Protein AF-V4J4U0-F1 (afdb_monomer)

pLDDT: mean 82.88, std 13.96, range [44.34, 96.12]

Mean predicted aligned error: 7.48 Å

Structure (mmCIF, N/CA/C/O backbone):
data_AF-V4J4U0-F1
#
_entry.id   AF-V4J4U0-F1
#
loop_
_atom_site.group_PDB
_atom_site.id
_atom_site.type_symbol
_atom_site.label_atom_id
_atom_site.label_alt_id
_atom_site.label_comp_id
_atom_site.label_asym_id
_atom_site.label_entity_id
_atom_site.label_seq_id
_atom_site.pdbx_PDB_ins_code
_atom_site.Cartn_x
_atom_site.Cartn_y
_atom_site.Cartn_z
_atom_site.occupancy
_atom_site.B_iso_or_equiv
_atom_site.auth_seq_id
_atom_site.auth_comp_id
_atom_site.auth_asym_id
_atom_site.auth_atom_id
_atom_site.pdbx_PDB_model_num
ATOM 1 N N . MET A 1 1 ? 26.053 -5.019 2.008 1.00 44.34 1 MET A N 1
ATOM 2 C CA . MET A 1 1 ? 25.085 -6.100 1.715 1.00 44.34 1 MET A CA 1
ATOM 3 C C . MET A 1 1 ? 24.302 -5.685 0.478 1.00 44.34 1 MET A C 1
ATOM 5 O O . MET A 1 1 ? 23.973 -4.515 0.426 1.00 44.34 1 MET A O 1
ATOM 9 N N . LYS A 1 2 ? 24.009 -6.503 -0.536 1.00 50.97 2 LYS A N 1
ATOM 10 C CA . LYS A 1 2 ? 24.485 -7.838 -0.948 1.00 50.97 2 LYS A CA 1
ATOM 11 C C . LYS A 1 2 ? 24.116 -7.965 -2.442 1.00 50.97 2 LYS A C 1
ATOM 13 O O . LYS A 1 2 ? 22.938 -8.039 -2.763 1.00 50.97 2 LYS A O 1
ATOM 18 N N . PHE A 1 3 ? 25.101 -8.042 -3.337 1.00 51.81 3 PHE A N 1
ATOM 19 C CA . PHE A 1 3 ? 24.886 -8.441 -4.742 1.00 51.81 3 PHE A CA 1
ATOM 20 C C . PHE A 1 3 ? 24.149 -9.796 -4.837 1.00 51.81 3 PHE A C 1
ATOM 22 O O . PHE A 1 3 ? 23.302 -10.008 -5.692 1.00 51.81 3 PHE A O 1
ATOM 29 N N . GLU A 1 4 ? 24.380 -10.660 -3.848 1.00 51.75 4 GLU A N 1
ATOM 30 C CA . GLU A 1 4 ? 23.666 -11.920 -3.610 1.00 51.75 4 GLU A CA 1
ATOM 31 C C . GLU A 1 4 ? 22.141 -11.757 -3.419 1.00 51.75 4 GLU A C 1
ATOM 33 O O . GLU A 1 4 ? 21.381 -12.605 -3.869 1.00 51.75 4 GLU A O 1
ATOM 38 N N . GLN A 1 5 ? 21.666 -10.672 -2.783 1.00 54.84 5 GLN A N 1
ATOM 39 C CA . GLN A 1 5 ? 20.223 -10.411 -2.623 1.00 54.84 5 GLN A CA 1
ATOM 40 C C . GLN A 1 5 ? 19.586 -9.935 -3.933 1.00 54.84 5 GLN A C 1
ATOM 42 O O . GLN A 1 5 ? 18.460 -10.311 -4.246 1.00 54.84 5 GLN A O 1
ATOM 47 N N . LEU A 1 6 ? 20.326 -9.153 -4.726 1.00 52.69 6 LEU A N 1
ATOM 48 C CA . LEU A 1 6 ? 19.906 -8.780 -6.078 1.00 52.69 6 LEU A CA 1
ATOM 49 C C . LEU A 1 6 ? 19.765 -10.021 -6.965 1.00 52.69 6 LEU A C 1
ATOM 51 O O . LEU A 1 6 ? 18.772 -10.142 -7.673 1.00 52.69 6 LEU A O 1
ATOM 55 N N . LEU A 1 7 ? 20.698 -10.974 -6.870 1.00 50.59 7 LEU A N 1
ATOM 56 C CA . LEU A 1 7 ? 20.605 -12.247 -7.587 1.00 50.59 7 LEU A CA 1
ATOM 57 C C . LEU A 1 7 ? 19.404 -13.087 -7.132 1.00 50.59 7 LEU A C 1
ATOM 59 O O . LEU A 1 7 ? 18.709 -13.616 -7.989 1.00 50.59 7 LEU A O 1
ATOM 63 N N . SER A 1 8 ? 19.088 -13.155 -5.831 1.00 52.19 8 SER A N 1
ATOM 64 C CA . SER A 1 8 ? 17.910 -13.912 -5.366 1.00 52.19 8 SER A CA 1
ATOM 65 C C . SER A 1 8 ? 16.571 -13.316 -5.813 1.00 52.19 8 SER A C 1
ATOM 67 O O . SER A 1 8 ? 15.614 -14.057 -6.013 1.00 52.19 8 SER A O 1
ATOM 69 N N . HIS A 1 9 ? 16.488 -11.990 -5.970 1.00 51.94 9 HIS A N 1
ATOM 70 C CA . HIS A 1 9 ? 15.289 -11.332 -6.504 1.00 51.94 9 HIS A CA 1
ATOM 71 C C . HIS A 1 9 ? 15.195 -11.444 -8.032 1.00 51.94 9 HIS A C 1
ATOM 73 O O . HIS A 1 9 ? 14.101 -11.565 -8.577 1.00 51.94 9 HIS A O 1
ATOM 79 N N . LEU A 1 10 ? 16.339 -11.462 -8.724 1.00 47.31 10 LEU A N 1
ATOM 80 C CA . LEU A 1 10 ? 16.395 -11.713 -10.163 1.00 47.31 10 LEU A CA 1
ATOM 81 C C . LEU A 1 10 ? 15.976 -13.158 -10.498 1.00 47.31 10 LEU A C 1
ATOM 83 O O . LEU A 1 10 ? 15.250 -13.375 -11.464 1.00 47.31 10 LEU A O 1
ATOM 87 N N . ASP A 1 11 ? 16.386 -14.128 -9.673 1.00 46.47 11 ASP A N 1
ATOM 88 C CA . ASP A 1 11 ? 16.105 -15.565 -9.840 1.00 46.47 11 ASP A CA 1
ATOM 89 C C . ASP A 1 11 ? 14.652 -15.946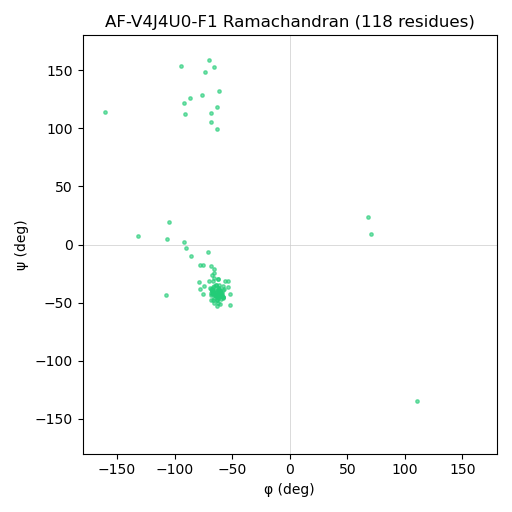 -9.472 1.00 46.47 11 ASP A C 1
ATOM 91 O O . ASP A 1 11 ? 14.141 -16.975 -9.908 1.00 46.47 11 ASP A O 1
ATOM 95 N N . SER A 1 12 ? 13.935 -15.093 -8.726 1.00 53.19 12 SER A N 1
ATOM 96 C CA . SER A 1 12 ? 12.509 -15.281 -8.401 1.00 53.19 12 SER A CA 1
ATOM 97 C C . SER A 1 12 ? 11.543 -14.650 -9.413 1.00 53.19 12 SER A C 1
ATOM 99 O O . SER A 1 12 ? 10.327 -14.786 -9.266 1.00 53.19 12 SER A O 1
ATOM 101 N N . GLY A 1 13 ? 12.057 -13.958 -10.438 1.00 52.03 13 GLY A N 1
ATOM 102 C CA . GLY A 1 13 ? 11.246 -13.258 -11.440 1.00 52.03 13 GLY A CA 1
ATOM 103 C C . GLY A 1 13 ? 10.526 -12.008 -10.917 1.00 52.03 13 GLY A C 1
ATOM 104 O O . GLY A 1 13 ? 9.690 -11.446 -11.624 1.00 52.03 13 GLY A O 1
ATOM 105 N N . VAL A 1 14 ? 10.832 -11.556 -9.695 1.00 56.62 14 VAL A N 1
ATOM 106 C CA . VAL A 1 14 ? 10.214 -10.373 -9.086 1.00 56.62 14 VAL A CA 1
ATOM 107 C C . VAL A 1 14 ? 11.045 -9.137 -9.420 1.00 56.62 14 VAL A C 1
ATOM 109 O O . VAL A 1 14 ? 12.169 -8.965 -8.950 1.00 56.62 14 VAL A O 1
ATOM 112 N N . CYS A 1 15 ? 10.480 -8.236 -10.223 1.00 71.69 15 CYS A N 1
ATOM 113 C CA . CYS A 1 15 ? 11.094 -6.940 -10.490 1.00 71.69 15 CYS A CA 1
ATOM 114 C C . CYS A 1 15 ? 11.053 -6.084 -9.212 1.00 71.69 15 CYS A C 1
ATOM 116 O O . CYS A 1 15 ? 9.998 -5.573 -8.832 1.00 71.69 15 CYS A O 1
ATOM 118 N N . VAL A 1 16 ? 12.204 -5.923 -8.549 1.00 75.94 16 VAL A N 1
ATOM 119 C CA . VAL A 1 16 ? 12.354 -5.152 -7.298 1.00 75.94 16 VAL A CA 1
ATOM 120 C C . VAL A 1 16 ? 11.812 -3.727 -7.450 1.00 75.94 16 VAL A C 1
ATOM 122 O O . VAL A 1 16 ? 11.192 -3.194 -6.537 1.00 75.94 16 VAL A O 1
ATOM 125 N N . GLU A 1 17 ? 11.975 -3.100 -8.615 1.00 81.88 17 GLU A N 1
ATOM 126 C CA . GLU A 1 17 ? 11.410 -1.771 -8.877 1.00 81.88 17 GLU A CA 1
ATOM 127 C C . GLU A 1 17 ? 9.878 -1.769 -8.930 1.00 81.88 17 GLU A C 1
ATOM 129 O O . GLU A 1 17 ? 9.243 -0.842 -8.431 1.00 81.88 17 GLU A O 1
ATOM 134 N N . GLN A 1 18 ? 9.269 -2.793 -9.532 1.00 85.38 18 GLN A N 1
ATOM 135 C CA . GLN A 1 18 ? 7.815 -2.920 -9.610 1.00 85.38 18 GLN A CA 1
ATOM 136 C C . GLN A 1 18 ? 7.221 -3.182 -8.221 1.00 85.38 18 GLN A C 1
ATOM 138 O O . GLN A 1 18 ? 6.258 -2.521 -7.841 1.00 85.38 18 GLN A O 1
ATOM 143 N N . LEU A 1 19 ? 7.843 -4.059 -7.427 1.00 89.69 19 LEU A N 1
ATOM 144 C CA . LEU A 1 19 ? 7.385 -4.390 -6.076 1.00 89.69 19 LEU A CA 1
ATOM 145 C C . LEU A 1 19 ? 7.388 -3.174 -5.132 1.00 89.69 19 LEU A C 1
ATOM 147 O O . LEU A 1 19 ? 6.473 -2.999 -4.322 1.00 89.69 19 LEU A O 1
ATOM 151 N N . GLN A 1 20 ? 8.391 -2.303 -5.254 1.00 91.44 20 GLN A N 1
ATOM 152 C CA . GLN A 1 20 ? 8.449 -1.046 -4.506 1.00 91.44 20 GLN A CA 1
ATOM 153 C C . GLN A 1 20 ? 7.304 -0.099 -4.891 1.00 91.44 20 GLN A C 1
ATOM 155 O O . GLN A 1 20 ? 6.665 0.482 -4.014 1.00 91.44 20 GLN A O 1
ATOM 160 N N . LYS A 1 21 ? 7.016 0.033 -6.196 1.00 90.12 21 LYS A N 1
ATOM 161 C CA . LYS A 1 21 ? 5.915 0.868 -6.712 1.00 90.12 21 LYS A CA 1
ATOM 162 C C . LYS A 1 21 ? 4.554 0.346 -6.258 1.00 90.12 21 LYS A C 1
ATOM 164 O O . LYS A 1 21 ? 3.730 1.126 -5.795 1.00 90.12 21 LYS A O 1
ATOM 169 N N . GLU A 1 22 ? 4.348 -0.964 -6.342 1.00 92.81 22 GLU A N 1
ATOM 170 C CA . GLU A 1 22 ? 3.160 -1.663 -5.841 1.00 92.81 22 GLU A CA 1
ATOM 171 C C . GLU A 1 22 ? 2.960 -1.431 -4.345 1.00 92.81 22 GLU A C 1
ATOM 173 O O . GLU A 1 22 ? 1.866 -1.095 -3.897 1.00 92.81 22 GLU A O 1
ATOM 178 N N . SER A 1 23 ? 4.038 -1.529 -3.567 1.00 94.44 23 SER A N 1
ATOM 179 C CA . SER A 1 23 ? 3.972 -1.338 -2.119 1.00 94.44 23 SER A CA 1
ATOM 180 C C . SER A 1 23 ? 3.686 0.112 -1.735 1.00 94.44 23 SER A C 1
ATOM 182 O O . SER A 1 23 ? 2.913 0.357 -0.810 1.00 94.44 23 SER A O 1
ATOM 184 N N . LEU A 1 24 ? 4.244 1.080 -2.467 1.00 93.75 24 LEU A N 1
ATOM 185 C CA . LEU A 1 24 ? 3.921 2.494 -2.283 1.00 93.75 24 LEU A CA 1
ATOM 186 C C . LEU A 1 24 ? 2.465 2.799 -2.670 1.00 93.75 24 LEU A C 1
ATOM 188 O O . LEU A 1 24 ? 1.782 3.527 -1.950 1.00 93.75 24 LEU A O 1
ATOM 192 N N . LEU A 1 25 ? 1.980 2.226 -3.776 1.00 94.31 25 LEU A N 1
ATOM 193 C CA . LEU A 1 25 ? 0.594 2.370 -4.220 1.00 94.31 25 LEU A CA 1
ATOM 194 C C . LEU A 1 25 ? -0.388 1.801 -3.191 1.00 94.31 25 LEU A C 1
ATOM 196 O O . LEU A 1 25 ? -1.372 2.455 -2.860 1.00 94.31 25 LEU A O 1
ATOM 200 N N . ASP A 1 26 ? -0.090 0.639 -2.618 1.00 95.38 26 ASP A N 1
ATOM 201 C CA . ASP A 1 26 ? -0.894 0.040 -1.551 1.00 95.38 26 ASP A CA 1
ATOM 202 C C . ASP A 1 26 ? -0.977 0.929 -0.303 1.00 95.38 26 ASP A C 1
ATOM 204 O O . ASP A 1 26 ? -2.045 1.053 0.298 1.00 95.38 26 ASP A O 1
ATOM 208 N N . ILE A 1 27 ? 0.124 1.581 0.086 1.00 95.19 27 ILE A N 1
ATOM 209 C CA . ILE A 1 27 ? 0.130 2.539 1.203 1.00 95.19 27 ILE A CA 1
ATOM 210 C C . ILE A 1 27 ? -0.712 3.778 0.852 1.00 95.19 27 ILE A C 1
ATOM 212 O O . ILE A 1 27 ? -1.474 4.258 1.692 1.00 95.19 27 ILE A O 1
ATOM 216 N N . ALA A 1 28 ? -0.631 4.274 -0.386 1.00 93.06 28 ALA A N 1
ATOM 217 C CA . ALA A 1 28 ? -1.442 5.401 -0.851 1.00 93.06 28 ALA A CA 1
ATOM 218 C C . ALA A 1 28 ? -2.945 5.069 -0.894 1.00 93.06 28 ALA A C 1
ATOM 220 O O . ALA A 1 28 ? -3.775 5.899 -0.527 1.00 93.06 28 ALA A O 1
ATOM 221 N N . LEU A 1 29 ? -3.310 3.851 -1.301 1.00 93.31 29 LEU A N 1
ATOM 222 C CA . LEU A 1 29 ? -4.695 3.375 -1.274 1.00 93.31 29 LEU A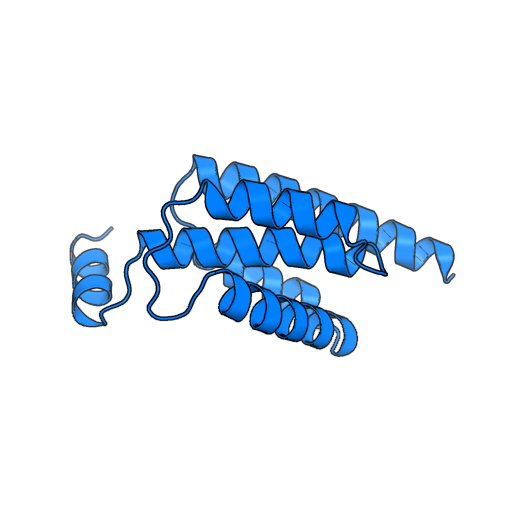 CA 1
ATOM 223 C C . LEU A 1 29 ? -5.186 3.185 0.163 1.00 93.31 29 LEU A C 1
ATOM 225 O O . LEU A 1 29 ? -6.294 3.609 0.495 1.00 93.31 29 LEU A O 1
ATOM 229 N N . MET A 1 30 ? -4.348 2.629 1.042 1.00 94.12 30 MET A N 1
ATOM 230 C CA . MET A 1 30 ? -4.663 2.503 2.464 1.00 94.12 30 MET A CA 1
ATOM 231 C C . MET A 1 30 ? -4.944 3.867 3.102 1.00 94.12 30 MET A C 1
ATOM 233 O O . MET A 1 30 ? -5.886 3.981 3.884 1.00 94.12 30 MET A O 1
AT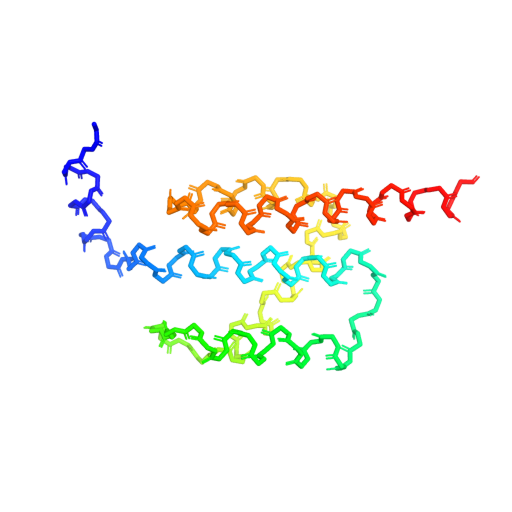OM 237 N N . SER A 1 31 ? -4.193 4.916 2.740 1.00 90.75 31 SER A N 1
ATOM 238 C CA . SER A 1 31 ? -4.457 6.262 3.260 1.00 90.75 31 SER A CA 1
ATOM 239 C C . SER A 1 31 ? -5.822 6.805 2.862 1.00 90.75 31 SER A C 1
ATOM 241 O O . SER A 1 31 ? -6.397 7.555 3.636 1.00 90.75 31 SER A O 1
ATOM 243 N N . GLN A 1 32 ? -6.360 6.412 1.703 1.00 89.38 32 GLN A N 1
ATOM 244 C CA . GLN A 1 32 ? -7.736 6.764 1.339 1.00 89.38 32 GLN A CA 1
ATOM 245 C C . GLN A 1 32 ? -8.750 5.925 2.124 1.00 89.38 32 GLN A C 1
ATOM 247 O O . GLN A 1 32 ? -9.726 6.455 2.638 1.00 89.38 32 GLN A O 1
ATOM 252 N N . CYS A 1 33 ? -8.495 4.620 2.273 1.00 89.38 33 CYS A N 1
ATOM 253 C CA . CYS A 1 33 ? -9.409 3.705 2.961 1.00 89.38 33 CYS A CA 1
ATOM 254 C C . CYS A 1 33 ? -9.593 4.044 4.451 1.00 89.38 33 CYS A C 1
ATOM 256 O O . CYS A 1 33 ? -10.668 3.830 5.005 1.00 89.38 33 CYS A O 1
ATOM 258 N N . VAL A 1 34 ? -8.540 4.529 5.118 1.00 86.94 34 VAL A N 1
ATOM 259 C CA . VAL A 1 34 ? -8.582 4.891 6.548 1.00 86.94 34 VAL A CA 1
ATOM 260 C C . VAL A 1 34 ? -9.437 6.138 6.784 1.00 86.94 34 VAL A C 1
ATOM 262 O O . VAL A 1 34 ? -10.081 6.233 7.824 1.00 86.94 34 VAL A O 1
ATOM 265 N N . CYS A 1 35 ? -9.491 7.058 5.818 1.00 75.56 35 CYS A N 1
ATOM 266 C CA . CYS A 1 35 ? -10.329 8.257 5.888 1.00 75.56 35 CYS A CA 1
ATOM 267 C C . CYS A 1 35 ? -11.836 7.963 5.742 1.00 75.56 35 CYS A C 1
ATOM 269 O O . CYS A 1 35 ? -12.646 8.870 5.917 1.00 75.56 35 CYS A O 1
ATOM 271 N N . GLY A 1 36 ? -12.225 6.717 5.447 1.00 73.50 36 GLY A N 1
ATOM 272 C CA . GLY A 1 36 ? -13.618 6.300 5.299 1.00 73.50 36 GLY A CA 1
ATOM 273 C C . GLY A 1 36 ? -13.980 5.965 3.854 1.00 73.50 36 GLY A C 1
ATOM 274 O O . GLY A 1 36 ? -13.272 5.211 3.185 1.00 73.50 36 GLY A O 1
ATOM 275 N N . GLU A 1 37 ? -15.128 6.457 3.385 1.00 74.06 37 GLU A N 1
ATOM 276 C CA . GLU A 1 37 ? -15.566 6.227 2.006 1.00 74.06 37 GLU A CA 1
ATOM 277 C C . GLU A 1 37 ? -14.583 6.864 1.020 1.00 74.06 37 GLU A C 1
ATOM 279 O O . GLU A 1 37 ? -14.413 8.079 0.994 1.00 74.06 37 G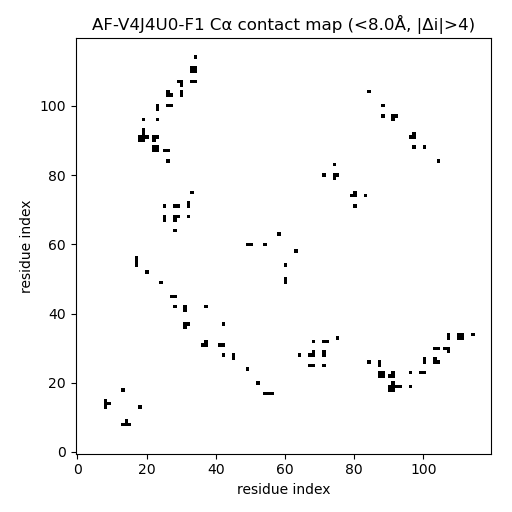LU A O 1
ATOM 284 N N . ILE A 1 38 ? -13.959 6.034 0.180 1.00 76.38 38 ILE A N 1
ATOM 285 C CA . ILE A 1 38 ? -13.082 6.511 -0.890 1.00 76.38 38 ILE A CA 1
ATOM 286 C C . ILE A 1 38 ? -13.950 7.233 -1.916 1.00 76.38 38 ILE A C 1
ATOM 288 O O . ILE A 1 38 ? -14.751 6.602 -2.615 1.00 76.38 38 ILE A O 1
ATOM 292 N N . THR A 1 39 ? -13.782 8.546 -2.047 1.00 77.88 39 THR A N 1
ATOM 293 C CA . THR A 1 39 ? -14.515 9.274 -3.078 1.00 77.88 39 THR A CA 1
ATOM 294 C C . THR A 1 39 ? -13.927 8.978 -4.464 1.00 77.88 39 THR A C 1
ATOM 296 O O . THR A 1 39 ? -12.711 8.800 -4.610 1.00 77.88 39 THR A O 1
ATOM 299 N N . PRO A 1 40 ? -14.744 8.983 -5.536 1.00 78.44 40 PRO A N 1
ATOM 300 C CA . PRO A 1 40 ? -14.236 8.814 -6.899 1.00 78.44 40 PRO A CA 1
ATOM 301 C C . PRO A 1 40 ? -13.162 9.844 -7.275 1.00 78.44 40 PRO A C 1
ATOM 303 O O . PRO A 1 40 ? -12.250 9.539 -8.040 1.00 78.44 40 PRO A O 1
ATOM 306 N N . SER A 1 41 ? -13.247 11.056 -6.715 1.00 78.50 41 SER A N 1
ATOM 307 C CA . SER A 1 41 ? -12.265 12.121 -6.926 1.00 78.50 41 SER A CA 1
ATOM 308 C C . SER A 1 41 ? -10.904 11.768 -6.322 1.00 78.50 41 SER A C 1
ATOM 310 O O . SER A 1 41 ? -9.885 11.897 -6.995 1.00 78.50 41 SER A O 1
ATOM 312 N N . GLU A 1 42 ? -10.863 11.296 -5.077 1.00 78.94 42 GLU A N 1
ATOM 313 C CA . GLU A 1 42 ? -9.611 10.899 -4.419 1.00 78.94 42 GLU A CA 1
ATOM 314 C C . GLU A 1 42 ? -8.973 9.699 -5.110 1.00 78.94 42 GLU A C 1
ATOM 316 O O . GLU A 1 42 ? -7.772 9.708 -5.394 1.00 78.94 42 GLU A O 1
ATOM 321 N N . LEU A 1 43 ? -9.790 8.704 -5.469 1.00 82.94 43 LEU A N 1
ATOM 322 C CA . LEU A 1 43 ? -9.316 7.558 -6.233 1.00 82.94 43 LEU A CA 1
ATOM 323 C C . LEU A 1 43 ? -8.758 7.993 -7.592 1.00 82.94 43 LEU A C 1
ATOM 325 O O . LEU A 1 43 ? -7.710 7.502 -8.002 1.00 82.94 43 LEU A O 1
ATOM 329 N N . SER A 1 44 ? -9.394 8.958 -8.265 1.00 83.94 44 SER A N 1
ATOM 330 C CA . SER A 1 44 ? -8.900 9.476 -9.545 1.00 83.94 44 SER A CA 1
ATOM 331 C C . SER A 1 44 ? -7.522 10.134 -9.429 1.00 83.94 44 SER A C 1
ATOM 333 O O . SER A 1 44 ? -6.686 9.931 -10.306 1.00 83.94 44 SER A O 1
ATOM 335 N N . HIS A 1 45 ? -7.236 10.847 -8.334 1.00 84.19 45 HIS A N 1
ATOM 336 C CA . HIS A 1 45 ? -5.913 11.430 -8.092 1.00 84.19 45 HIS A CA 1
ATOM 337 C C . HIS A 1 45 ? -4.851 10.351 -7.858 1.00 84.19 45 HIS A C 1
ATOM 339 O O . HIS A 1 45 ? -3.753 10.442 -8.410 1.00 84.19 45 HIS A O 1
ATOM 345 N N . VAL A 1 46 ? -5.180 9.309 -7.085 1.00 85.38 46 VAL A N 1
ATOM 346 C CA . VAL A 1 46 ? -4.278 8.167 -6.868 1.00 85.38 46 VAL A CA 1
ATOM 347 C C . VAL A 1 46 ? -4.027 7.428 -8.179 1.00 85.38 46 VAL A C 1
ATOM 349 O O . VAL A 1 46 ? -2.879 7.128 -8.488 1.00 85.38 46 VAL A O 1
ATOM 352 N N . LEU A 1 47 ? -5.062 7.199 -8.989 1.00 84.19 47 LEU A N 1
ATOM 353 C CA . LEU A 1 47 ? -4.942 6.569 -10.303 1.00 84.19 47 LEU A CA 1
ATOM 354 C C . LEU A 1 47 ? -4.127 7.420 -11.279 1.00 84.19 47 LEU A C 1
ATOM 356 O O . LEU A 1 47 ? -3.293 6.884 -12.003 1.00 84.19 47 LEU A O 1
ATOM 360 N N . GLN A 1 48 ? -4.327 8.738 -11.310 1.00 85.81 48 GLN A N 1
ATOM 361 C CA . GLN A 1 48 ? -3.550 9.639 -12.162 1.00 85.81 48 GLN A CA 1
ATOM 362 C C . GLN A 1 48 ? -2.066 9.611 -11.781 1.00 85.81 48 GLN A C 1
ATOM 364 O O . GLN A 1 48 ? -1.202 9.522 -12.653 1.00 85.81 48 GLN A O 1
ATOM 369 N N . TRP A 1 49 ? -1.769 9.636 -10.482 1.00 86.75 49 TRP A N 1
ATOM 370 C CA . TRP A 1 49 ? -0.409 9.476 -9.985 1.00 86.75 49 TRP A CA 1
ATOM 371 C C . TRP A 1 49 ? 0.152 8.082 -10.299 1.00 86.75 49 TRP A C 1
ATOM 373 O O . TRP A 1 49 ? 1.267 7.977 -10.802 1.00 86.75 49 TRP A O 1
ATOM 383 N N . ALA A 1 50 ? -0.621 7.015 -10.108 1.00 84.00 50 ALA A N 1
ATOM 384 C CA . ALA A 1 50 ? -0.191 5.652 -10.399 1.00 84.00 50 ALA A CA 1
ATOM 385 C C . ALA A 1 50 ? 0.087 5.428 -11.896 1.00 84.00 50 ALA A C 1
ATOM 387 O O . ALA A 1 50 ? 1.046 4.749 -12.239 1.00 84.00 50 ALA A O 1
ATOM 388 N N . ASN A 1 51 ? -0.668 6.074 -12.791 1.00 81.75 51 ASN A N 1
ATOM 389 C CA . ASN A 1 51 ? -0.395 6.073 -14.233 1.00 81.75 51 ASN A CA 1
ATOM 390 C C . ASN A 1 51 ? 0.917 6.792 -14.600 1.00 81.75 51 ASN A C 1
ATOM 392 O O . ASN A 1 51 ? 1.465 6.549 -15.673 1.00 81.75 51 ASN A O 1
ATOM 396 N N . SER A 1 52 ? 1.431 7.674 -13.733 1.00 81.88 52 SER A N 1
ATOM 397 C CA . SER A 1 52 ? 2.764 8.268 -13.909 1.00 81.88 52 SER A CA 1
ATOM 398 C C . SER A 1 52 ? 3.897 7.319 -13.503 1.00 81.88 52 SER A C 1
ATOM 400 O O . SER A 1 52 ? 5.042 7.509 -13.919 1.00 81.88 52 SER A O 1
ATOM 402 N N . LEU A 1 53 ? 3.594 6.273 -12.725 1.00 75.62 53 LEU A N 1
ATOM 403 C CA . LEU A 1 53 ? 4.543 5.212 -12.415 1.00 75.62 53 LEU A CA 1
ATOM 404 C C . LEU A 1 53 ? 4.653 4.309 -13.647 1.00 75.62 53 LEU A C 1
ATOM 406 O O . LEU A 1 53 ? 3.653 3.831 -14.172 1.00 75.62 53 LEU A O 1
ATOM 410 N N . HIS A 1 54 ? 5.872 4.046 -14.117 1.00 76.12 54 HIS A N 1
ATOM 411 C CA . HIS A 1 54 ? 6.080 3.057 -15.173 1.00 76.12 54 HIS A CA 1
ATOM 412 C C . HIS A 1 54 ? 5.662 1.669 -14.658 1.00 76.12 54 HIS A C 1
ATOM 414 O O . HIS A 1 54 ? 6.417 1.048 -13.900 1.00 76.12 54 HIS A O 1
ATOM 420 N N . TRP A 1 55 ? 4.446 1.247 -15.023 1.00 81.81 55 TRP A N 1
ATOM 421 C CA . TRP A 1 55 ? 3.804 0.001 -14.612 1.00 81.81 55 TRP A CA 1
ATOM 422 C C . TRP A 1 55 ? 4.212 -1.142 -15.536 1.00 81.81 55 TRP A C 1
ATOM 424 O O . TRP A 1 55 ? 4.068 -1.044 -16.754 1.00 81.81 55 TRP A O 1
ATOM 434 N N . SER A 1 56 ? 4.722 -2.221 -14.952 1.00 79.81 56 SER A N 1
ATOM 435 C CA . SER A 1 56 ? 5.293 -3.352 -15.695 1.00 79.81 56 SER A CA 1
ATOM 436 C C . SER A 1 56 ? 4.778 -4.719 -15.234 1.00 79.81 56 SER A C 1
ATOM 438 O O . SER A 1 56 ? 5.279 -5.746 -15.687 1.00 79.81 56 SER A O 1
ATOM 440 N N . ALA A 1 57 ? 3.786 -4.748 -14.337 1.00 80.25 57 ALA A N 1
ATOM 441 C CA . ALA A 1 57 ? 3.183 -5.994 -13.880 1.00 80.25 57 ALA A CA 1
ATOM 442 C C . ALA A 1 57 ? 2.341 -6.664 -14.978 1.00 80.25 57 ALA A C 1
ATOM 444 O O . ALA A 1 57 ? 1.879 -6.025 -15.923 1.00 80.25 57 ALA A O 1
ATOM 445 N N . ALA A 1 58 ? 2.129 -7.973 -14.825 1.00 83.12 58 ALA A N 1
ATOM 446 C CA . ALA A 1 58 ? 1.353 -8.779 -15.768 1.00 83.12 58 ALA A CA 1
ATOM 447 C C . ALA A 1 58 ? -0.145 -8.426 -15.784 1.00 83.12 58 ALA A C 1
ATOM 449 O O . ALA A 1 58 ? -0.810 -8.651 -16.793 1.00 83.12 58 ALA A O 1
ATOM 450 N N . ILE A 1 59 ? -0.664 -7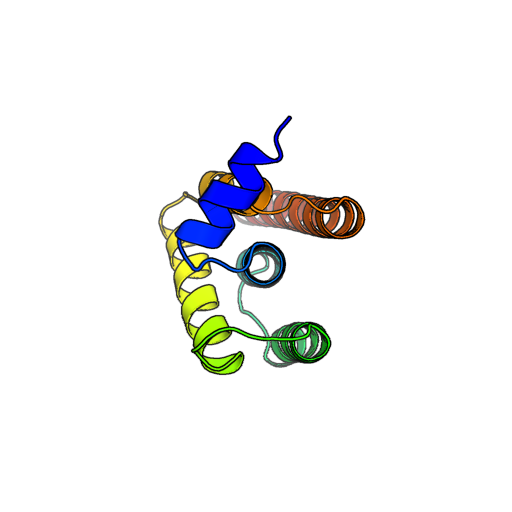.889 -14.677 1.00 87.06 59 ILE A N 1
ATOM 451 C CA . ILE A 1 59 ? -2.042 -7.402 -14.573 1.00 87.06 59 ILE A CA 1
ATOM 452 C C . ILE A 1 59 ? -2.105 -5.903 -14.847 1.00 87.06 59 ILE A C 1
ATOM 454 O O . ILE A 1 59 ? -1.134 -5.168 -14.621 1.00 87.06 59 ILE A O 1
ATOM 458 N N . SER A 1 60 ? -3.259 -5.435 -15.318 1.00 89.94 60 SER A N 1
ATOM 459 C CA . SER A 1 60 ? -3.456 -4.007 -15.540 1.00 89.94 60 SER A CA 1
ATOM 460 C C . SER A 1 60 ? -3.433 -3.238 -14.216 1.00 89.94 60 SER A C 1
ATOM 462 O O . SER A 1 60 ? -3.777 -3.762 -13.156 1.00 89.94 60 SER A O 1
ATOM 464 N N . LEU A 1 61 ? -3.046 -1.963 -14.278 1.00 88.81 61 LEU A N 1
ATOM 465 C CA . LEU A 1 61 ? -3.030 -1.094 -13.102 1.00 88.81 61 LEU A CA 1
ATOM 466 C C . LEU A 1 61 ? -4.414 -0.998 -12.439 1.00 88.81 61 LEU A C 1
ATOM 468 O O . LEU A 1 61 ? -4.505 -1.000 -11.217 1.00 88.81 61 LEU A O 1
ATOM 472 N N . ASN A 1 62 ? -5.486 -0.951 -13.233 1.00 89.38 62 ASN A N 1
ATOM 473 C CA . ASN A 1 62 ? -6.851 -0.895 -12.706 1.00 89.38 62 ASN A CA 1
ATOM 474 C C . ASN A 1 62 ? -7.218 -2.181 -11.956 1.00 89.38 62 ASN A C 1
ATOM 476 O O . ASN A 1 62 ? -7.699 -2.101 -10.831 1.00 89.38 62 ASN A O 1
ATOM 480 N N . GLU A 1 63 ? -6.926 -3.354 -12.531 1.00 90.94 63 GLU A N 1
ATOM 481 C CA . GLU A 1 63 ? -7.151 -4.641 -11.856 1.00 90.94 63 GLU A CA 1
ATOM 482 C C . GLU A 1 63 ? -6.353 -4.731 -10.549 1.00 90.94 63 GLU A C 1
ATOM 484 O O . GLU A 1 63 ? -6.892 -5.140 -9.522 1.00 90.94 63 GLU A O 1
ATOM 489 N N . TYR A 1 64 ? -5.091 -4.284 -10.557 1.00 92.69 64 TYR A N 1
ATOM 490 C CA . TYR A 1 64 ? -4.275 -4.229 -9.346 1.00 92.69 64 TYR A CA 1
ATOM 491 C C . TYR A 1 64 ? -4.904 -3.326 -8.279 1.00 92.69 64 TYR A C 1
ATOM 493 O O . TYR A 1 64 ? -4.992 -3.713 -7.116 1.00 92.69 64 TYR A O 1
ATOM 501 N N . VAL A 1 65 ? -5.354 -2.127 -8.659 1.00 91.56 65 VAL A N 1
ATOM 502 C CA . VAL A 1 65 ? -5.961 -1.164 -7.730 1.00 91.56 65 VAL A CA 1
ATOM 503 C C . VAL A 1 65 ? -7.242 -1.721 -7.115 1.00 91.56 65 VAL A C 1
ATOM 505 O O . VAL A 1 65 ? -7.400 -1.636 -5.896 1.00 91.56 65 VAL A O 1
ATOM 508 N N . ASP A 1 66 ? -8.115 -2.340 -7.908 1.00 91.06 66 ASP A N 1
ATOM 509 C CA . ASP A 1 66 ? -9.358 -2.946 -7.417 1.00 91.06 66 ASP A CA 1
ATOM 510 C C . ASP A 1 66 ? -9.081 -4.071 -6.401 1.00 91.06 66 ASP A C 1
ATOM 512 O O . ASP A 1 66 ? -9.702 -4.149 -5.328 1.00 91.06 66 ASP A O 1
ATOM 516 N N . GLU A 1 67 ? -8.090 -4.919 -6.685 1.00 93.62 67 GLU A N 1
ATOM 517 C CA . GLU A 1 67 ? -7.632 -5.933 -5.738 1.00 93.62 67 GLU A CA 1
ATOM 518 C C . GLU A 1 67 ? -7.024 -5.320 -4.471 1.00 93.62 67 GLU A C 1
ATOM 520 O O . GLU A 1 67 ? -7.285 -5.792 -3.359 1.00 93.62 67 GLU A O 1
ATOM 525 N N . SER A 1 68 ? -6.196 -4.287 -4.617 1.00 93.50 68 SER A N 1
ATOM 526 C CA . SER A 1 68 ? -5.509 -3.644 -3.499 1.00 93.50 68 SER A CA 1
ATOM 527 C C . SER A 1 68 ? -6.473 -2.912 -2.579 1.00 93.50 68 SER A C 1
ATOM 529 O O . SER A 1 68 ? -6.356 -3.057 -1.365 1.00 93.50 68 SER A O 1
ATOM 531 N N . ILE A 1 69 ? -7.496 -2.237 -3.109 1.00 92.69 69 ILE A N 1
ATOM 532 C CA . ILE A 1 69 ? -8.574 -1.654 -2.296 1.00 92.69 69 ILE A CA 1
ATOM 533 C C . ILE A 1 69 ? -9.252 -2.745 -1.463 1.00 92.69 69 ILE A C 1
ATOM 535 O O . ILE A 1 69 ? -9.438 -2.587 -0.255 1.00 92.69 69 ILE A O 1
ATOM 539 N N . SER A 1 70 ? -9.560 -3.893 -2.073 1.00 92.88 70 SER A N 1
ATOM 540 C CA . SER A 1 70 ? -10.165 -5.025 -1.362 1.00 92.88 70 SER A CA 1
ATOM 541 C C . SER A 1 70 ? -9.270 -5.534 -0.222 1.00 92.88 70 SER A C 1
ATOM 543 O O . SER A 1 70 ? -9.755 -5.787 0.886 1.00 92.88 70 SER A O 1
ATOM 545 N N . LYS A 1 71 ? -7.953 -5.626 -0.456 1.00 93.94 71 LYS A N 1
ATOM 546 C CA . LYS A 1 71 ? -6.950 -6.002 0.559 1.00 93.94 71 LYS A CA 1
ATOM 547 C C . LYS A 1 71 ? -6.865 -4.959 1.681 1.00 93.94 71 LYS A C 1
ATOM 549 O O . LYS A 1 71 ? -6.839 -5.341 2.853 1.00 93.94 71 LYS A O 1
ATOM 554 N N . CYS A 1 72 ? -6.887 -3.665 1.354 1.00 93.69 72 CYS A N 1
ATOM 555 C CA . CYS A 1 72 ? -6.878 -2.576 2.332 1.00 93.69 72 CYS A CA 1
ATOM 556 C C . CYS A 1 72 ? -8.117 -2.618 3.236 1.00 93.69 72 CYS A C 1
ATOM 558 O O . CYS A 1 72 ? -7.991 -2.632 4.462 1.00 93.69 72 CYS A O 1
ATOM 560 N N . LEU A 1 73 ? -9.313 -2.723 2.650 1.00 91.75 73 LEU A N 1
ATOM 561 C CA . LEU A 1 73 ? -10.569 -2.814 3.398 1.00 91.75 73 LEU A CA 1
ATOM 562 C C . LEU A 1 73 ? -10.607 -4.048 4.309 1.00 91.75 73 LEU A C 1
ATOM 564 O O . LEU A 1 73 ? -11.071 -3.966 5.448 1.00 91.75 73 LEU A O 1
ATOM 568 N N . LEU A 1 74 ? -10.094 -5.190 3.842 1.00 93.88 74 LEU A N 1
ATOM 569 C CA . LEU A 1 74 ? -9.981 -6.396 4.662 1.00 93.88 74 LEU A CA 1
ATOM 570 C C . LEU A 1 74 ? -9.018 -6.198 5.842 1.00 93.88 74 LEU A C 1
ATOM 572 O O . LEU A 1 74 ? -9.336 -6.595 6.966 1.00 93.88 74 LEU A O 1
ATOM 576 N N . ALA A 1 75 ? -7.858 -5.581 5.612 1.00 93.88 75 ALA A N 1
ATOM 577 C CA . ALA A 1 75 ? -6.885 -5.296 6.664 1.00 93.88 75 ALA A CA 1
ATOM 578 C C . ALA A 1 75 ? -7.461 -4.352 7.732 1.00 93.88 75 ALA A C 1
ATOM 580 O O . ALA A 1 75 ? -7.268 -4.598 8.923 1.00 93.88 75 ALA A O 1
ATOM 581 N N . LEU A 1 76 ? -8.239 -3.341 7.331 1.00 91.25 76 LEU A N 1
ATOM 582 C CA . LEU A 1 76 ? -8.948 -2.455 8.258 1.00 91.25 76 LEU A CA 1
ATOM 583 C C . LEU A 1 76 ? -9.981 -3.213 9.097 1.00 91.25 76 LEU A C 1
ATOM 585 O O . LEU A 1 76 ? -9.920 -3.180 10.324 1.00 91.25 76 LEU A O 1
ATOM 589 N N . ARG A 1 77 ? -10.881 -3.968 8.453 1.00 90.75 77 ARG A N 1
ATOM 590 C CA . ARG A 1 77 ? -11.946 -4.723 9.144 1.00 90.75 77 ARG A CA 1
ATOM 591 C C . ARG A 1 77 ? -11.409 -5.793 10.094 1.00 90.75 77 ARG A C 1
ATOM 593 O O . ARG A 1 77 ? -12.066 -6.127 11.072 1.00 90.75 77 ARG A O 1
ATOM 600 N N . SER A 1 78 ? -10.236 -6.348 9.796 1.00 93.12 78 SER A N 1
ATOM 601 C CA . SER A 1 78 ? -9.587 -7.381 10.614 1.00 93.12 78 SER A CA 1
ATOM 602 C C . SER A 1 78 ? -8.622 -6.832 11.671 1.00 93.12 78 SER A C 1
ATOM 604 O O . SER A 1 78 ? -7.989 -7.625 12.366 1.00 93.12 78 SER A O 1
ATOM 606 N N . GLY A 1 79 ? -8.486 -5.505 11.800 1.00 91.50 79 GLY A N 1
ATOM 607 C CA . GLY A 1 79 ? -7.572 -4.880 12.761 1.00 91.50 79 GLY A CA 1
ATOM 608 C C . GLY A 1 79 ? -6.087 -5.108 12.449 1.00 91.50 79 GLY A C 1
ATOM 609 O O . GLY A 1 79 ? -5.255 -5.055 13.347 1.00 91.50 79 GLY A O 1
ATOM 610 N N . ARG A 1 80 ? -5.741 -5.381 11.184 1.00 93.69 80 ARG A N 1
ATOM 611 C CA . ARG A 1 80 ? -4.375 -5.687 10.713 1.00 93.69 80 ARG A CA 1
ATOM 612 C C . ARG A 1 80 ? -3.716 -4.530 9.960 1.00 93.69 80 ARG A C 1
ATOM 614 O O . ARG A 1 80 ? -2.765 -4.750 9.215 1.00 93.69 80 ARG A O 1
ATOM 621 N N . LEU A 1 81 ? -4.218 -3.309 10.144 1.00 93.44 81 LEU A N 1
ATOM 622 C CA . LEU A 1 81 ? -3.701 -2.098 9.501 1.00 93.44 81 LEU A CA 1
ATOM 623 C C . LEU A 1 81 ? -2.187 -1.943 9.690 1.00 93.44 81 LEU A C 1
ATOM 625 O O . LEU A 1 81 ? -1.457 -1.795 8.715 1.00 93.44 81 LEU A O 1
ATOM 629 N N . ASP A 1 82 ? -1.720 -2.014 10.936 1.00 94.50 82 ASP A N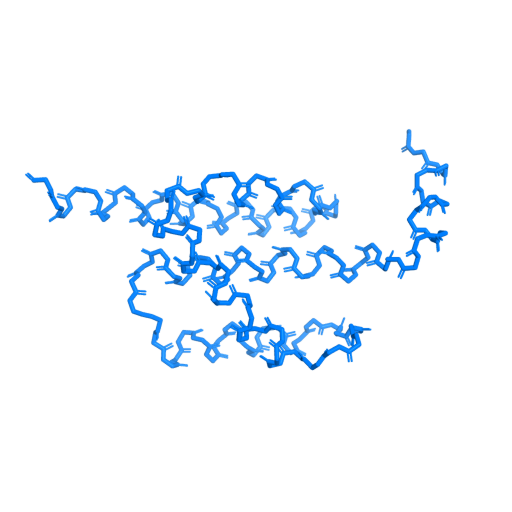 1
ATOM 630 C CA . ASP A 1 82 ? -0.318 -1.738 11.256 1.00 94.50 82 ASP A CA 1
ATOM 631 C C . ASP A 1 82 ? 0.608 -2.802 10.637 1.00 94.50 82 ASP A C 1
ATOM 633 O O . ASP A 1 82 ? 1.608 -2.461 10.012 1.00 94.50 82 ASP A O 1
ATOM 637 N N . SER A 1 83 ? 0.217 -4.082 10.689 1.00 95.19 83 SER A N 1
ATOM 638 C CA . SER A 1 83 ? 0.957 -5.177 10.043 1.00 95.19 83 SER A CA 1
ATOM 639 C C . SER A 1 83 ? 0.964 -5.076 8.516 1.00 95.19 83 SER A C 1
ATOM 641 O O . SER A 1 83 ? 1.960 -5.421 7.883 1.00 95.19 83 SER A O 1
ATOM 643 N N . PHE A 1 84 ? -0.132 -4.606 7.909 1.00 95.44 84 PHE A N 1
ATOM 644 C CA . PHE A 1 84 ? -0.194 -4.360 6.468 1.00 95.44 84 PHE A CA 1
ATOM 645 C C . PHE A 1 84 ? 0.811 -3.276 6.061 1.00 95.44 84 PHE A C 1
ATOM 647 O O . PHE A 1 84 ? 1.588 -3.475 5.128 1.00 95.44 84 PHE A O 1
ATOM 654 N N . ILE A 1 85 ? 0.826 -2.155 6.787 1.00 95.69 85 ILE A N 1
A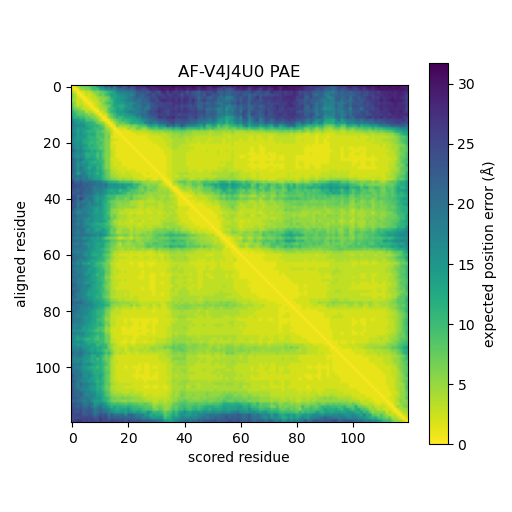TOM 655 C CA . ILE A 1 85 ? 1.747 -1.042 6.532 1.00 95.69 85 ILE A CA 1
ATOM 656 C C . ILE A 1 85 ? 3.195 -1.483 6.728 1.00 95.69 85 ILE A C 1
ATOM 658 O O . ILE A 1 85 ? 4.025 -1.236 5.858 1.00 95.69 85 ILE A O 1
ATOM 662 N N . GLU A 1 86 ? 3.499 -2.158 7.838 1.00 96.12 86 G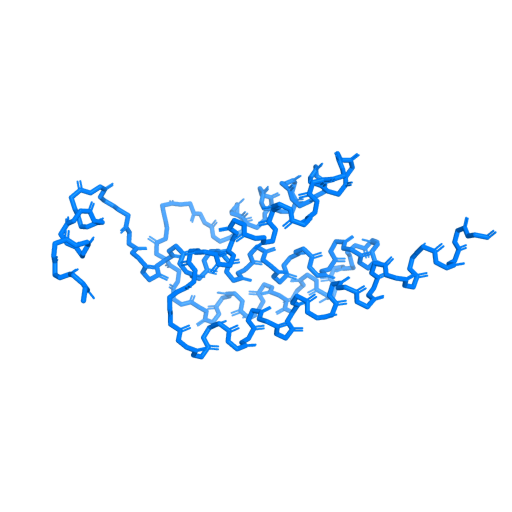LU A N 1
ATOM 663 C CA . GLU A 1 86 ? 4.850 -2.632 8.138 1.00 96.12 86 GLU A CA 1
ATOM 664 C C . GLU A 1 86 ? 5.375 -3.550 7.029 1.00 96.12 86 GLU A C 1
ATOM 666 O O . GLU A 1 86 ? 6.481 -3.347 6.526 1.00 96.12 86 GLU A O 1
ATOM 671 N N . TYR A 1 87 ? 4.554 -4.505 6.583 1.00 95.62 87 TYR A N 1
ATOM 672 C CA . TYR A 1 87 ? 4.920 -5.405 5.496 1.00 95.62 87 TYR A CA 1
ATOM 673 C C . TYR A 1 87 ? 5.210 -4.654 4.190 1.00 95.62 87 TYR A C 1
ATOM 675 O O . TYR A 1 87 ? 6.204 -4.948 3.529 1.00 95.62 87 TYR A O 1
ATOM 683 N N . ARG A 1 88 ? 4.387 -3.663 3.818 1.00 94.62 88 ARG A N 1
ATOM 684 C CA . ARG A 1 88 ? 4.610 -2.865 2.599 1.00 94.62 88 ARG A CA 1
ATOM 685 C C . ARG A 1 88 ? 5.835 -1.963 2.706 1.00 94.62 88 ARG A C 1
ATOM 687 O O . ARG A 1 88 ? 6.593 -1.873 1.748 1.00 94.62 88 ARG A O 1
ATOM 694 N N . MET A 1 89 ? 6.090 -1.372 3.870 1.00 94.69 89 MET A N 1
ATOM 695 C CA . MET A 1 89 ? 7.288 -0.562 4.111 1.00 94.69 89 MET A CA 1
ATOM 696 C C . MET A 1 89 ? 8.585 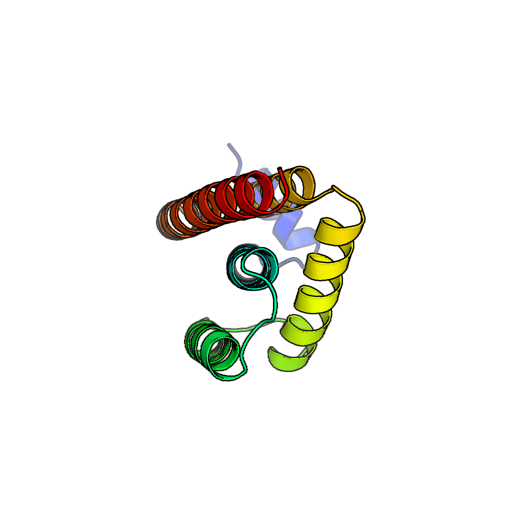-1.368 3.958 1.00 94.69 89 MET A C 1
ATOM 698 O O . MET A 1 89 ? 9.572 -0.829 3.464 1.00 94.69 89 MET A O 1
ATOM 702 N N . GLN A 1 90 ? 8.590 -2.655 4.326 1.00 93.88 90 GLN A N 1
ATOM 703 C CA . GLN A 1 90 ? 9.755 -3.536 4.152 1.00 93.88 90 GLN A CA 1
ATOM 704 C C . GLN A 1 90 ? 10.110 -3.794 2.682 1.00 93.88 90 GLN A C 1
ATOM 706 O O . GLN A 1 90 ? 11.262 -4.102 2.388 1.00 93.88 90 GLN A O 1
ATOM 711 N N . GLN A 1 91 ? 9.142 -3.668 1.773 1.00 92.38 91 GLN A N 1
ATOM 712 C CA . GLN A 1 91 ? 9.348 -3.880 0.340 1.00 92.38 91 GLN A CA 1
ATOM 713 C C . GLN A 1 91 ? 9.855 -2.636 -0.385 1.00 92.38 91 GLN A C 1
ATOM 715 O O . GLN A 1 91 ? 10.204 -2.729 -1.557 1.00 92.38 91 GLN A O 1
ATOM 720 N N . ILE A 1 92 ? 9.867 -1.474 0.276 1.00 90.69 92 ILE A N 1
ATOM 721 C CA . ILE A 1 92 ? 10.378 -0.225 -0.284 1.00 90.69 92 ILE A CA 1
ATOM 722 C C . ILE A 1 92 ? 11.847 -0.116 0.108 1.00 90.69 92 ILE A C 1
ATOM 724 O O . ILE A 1 92 ? 12.168 -0.115 1.294 1.00 90.69 92 ILE A O 1
ATOM 728 N N . GLU A 1 93 ? 12.752 -0.020 -0.863 1.00 88.75 93 GLU A N 1
ATOM 729 C CA . GLU A 1 93 ? 14.197 0.076 -0.626 1.00 88.75 93 GLU A CA 1
ATOM 730 C C . GLU A 1 93 ? 14.724 1.486 -0.916 1.00 88.75 93 GLU A C 1
ATOM 732 O O . GLU A 1 93 ? 15.486 2.027 -0.104 1.00 88.75 93 GLU A O 1
ATOM 737 N N . ASP A 1 94 ? 14.263 2.076 -2.021 1.00 85.75 94 ASP A N 1
ATOM 738 C CA . ASP A 1 94 ? 14.622 3.394 -2.539 1.00 85.75 94 ASP A CA 1
ATOM 739 C C . ASP A 1 94 ? 14.264 4.524 -1.561 1.00 85.75 94 ASP A C 1
ATOM 741 O O . ASP A 1 94 ? 13.164 4.575 -1.004 1.00 85.75 94 ASP A O 1
ATOM 745 N N . ALA A 1 95 ? 15.217 5.428 -1.323 1.00 84.94 95 ALA A N 1
ATOM 746 C CA . ALA A 1 95 ? 15.088 6.470 -0.305 1.00 84.94 95 ALA A CA 1
ATOM 747 C C . ALA A 1 95 ? 13.971 7.493 -0.617 1.00 84.94 95 ALA A C 1
ATOM 749 O O . ALA A 1 95 ? 13.113 7.683 0.248 1.00 84.94 95 ALA A O 1
ATOM 750 N N . PRO A 1 96 ? 13.895 8.092 -1.823 1.00 85.62 96 PRO A N 1
ATOM 751 C CA . PRO A 1 96 ? 12.751 8.915 -2.227 1.00 85.62 96 PRO A CA 1
ATOM 752 C C . PRO A 1 96 ? 11.381 8.236 -2.056 1.00 85.62 96 PRO A C 1
ATOM 754 O O . PRO A 1 96 ? 10.426 8.855 -1.568 1.00 85.62 96 PRO A O 1
ATOM 757 N N . LEU A 1 97 ? 11.265 6.953 -2.424 1.00 86.25 97 LEU A N 1
ATOM 758 C CA . LEU A 1 97 ? 10.014 6.210 -2.235 1.00 86.25 97 LEU A CA 1
ATOM 759 C C . LEU A 1 97 ? 9.709 5.984 -0.749 1.00 86.25 97 LEU A C 1
ATOM 761 O O . LEU A 1 97 ? 8.555 6.121 -0.346 1.00 86.25 97 LEU A O 1
ATOM 765 N N . LYS A 1 98 ? 10.722 5.703 0.082 1.00 90.00 98 LYS A N 1
ATOM 766 C CA . LYS A 1 98 ? 10.562 5.576 1.542 1.00 90.00 98 LYS A CA 1
ATOM 767 C C . LYS A 1 98 ? 10.082 6.864 2.191 1.00 90.00 98 LYS A C 1
ATOM 769 O O . LYS A 1 98 ? 9.207 6.803 3.048 1.00 90.00 98 LYS A O 1
ATOM 774 N N . GLU A 1 99 ? 10.627 8.014 1.803 1.00 90.00 99 GLU A N 1
ATOM 775 C CA . GLU A 1 99 ? 10.193 9.315 2.329 1.00 90.00 99 GLU A CA 1
ATOM 776 C C . GLU A 1 99 ? 8.720 9.575 2.000 1.00 90.00 99 GLU A C 1
ATOM 778 O O . GLU A 1 99 ? 7.931 9.947 2.873 1.00 90.00 99 GLU A O 1
ATOM 783 N N . THR A 1 100 ? 8.331 9.289 0.756 1.00 88.94 100 THR A N 1
ATOM 784 C CA . THR A 1 100 ? 6.939 9.402 0.304 1.00 88.94 100 THR A CA 1
ATOM 785 C C . THR A 1 100 ? 6.027 8.442 1.070 1.00 88.94 100 THR A C 1
ATOM 787 O O . THR A 1 100 ? 4.969 8.842 1.558 1.00 88.94 100 THR A O 1
ATOM 790 N N . ALA A 1 101 ? 6.444 7.185 1.231 1.00 92.50 101 ALA A N 1
ATOM 791 C CA . ALA A 1 101 ? 5.699 6.185 1.985 1.00 92.50 101 ALA A CA 1
ATOM 792 C C . ALA A 1 101 ? 5.532 6.602 3.449 1.00 92.50 101 ALA A C 1
ATOM 794 O O . ALA A 1 101 ? 4.424 6.563 3.976 1.00 92.50 101 ALA A O 1
ATOM 795 N N . GLN A 1 102 ? 6.597 7.086 4.090 1.00 94.44 102 GLN A N 1
ATOM 796 C CA . GLN A 1 102 ? 6.557 7.538 5.477 1.00 94.44 102 GLN A CA 1
ATOM 797 C C . GLN A 1 102 ? 5.602 8.721 5.664 1.00 94.44 102 GLN A C 1
ATOM 799 O O . GLN A 1 102 ? 4.854 8.765 6.641 1.00 94.44 102 GLN A O 1
ATOM 804 N N . PHE A 1 103 ? 5.576 9.660 4.717 1.00 92.75 103 PHE A N 1
ATOM 805 C CA . PHE A 1 103 ? 4.608 10.753 4.720 1.00 92.75 103 PHE A CA 1
ATOM 806 C C . PHE A 1 103 ? 3.157 10.244 4.681 1.00 92.75 103 PHE A C 1
ATOM 808 O O . PHE A 1 103 ? 2.312 10.724 5.439 1.00 92.75 103 PHE A O 1
ATOM 815 N N . LEU A 1 104 ? 2.867 9.246 3.842 1.00 92.50 104 LEU A N 1
ATOM 816 C CA . LEU A 1 104 ? 1.542 8.623 3.760 1.00 92.50 104 LEU A CA 1
ATOM 817 C C . LEU A 1 104 ? 1.190 7.837 5.032 1.00 92.50 104 LEU A C 1
ATOM 819 O O . LEU A 1 104 ? 0.064 7.932 5.515 1.00 92.50 104 LEU A O 1
ATOM 823 N N . VAL A 1 105 ? 2.150 7.117 5.616 1.00 94.81 105 VAL A N 1
ATOM 824 C CA . VAL A 1 105 ? 1.967 6.407 6.893 1.00 94.81 105 VAL A CA 1
ATOM 825 C C . VAL A 1 105 ? 1.620 7.377 8.018 1.00 94.81 105 VAL A C 1
ATOM 827 O O . VAL A 1 105 ? 0.698 7.113 8.786 1.00 94.81 105 VAL A O 1
ATOM 830 N N . ASN A 1 106 ? 2.286 8.530 8.085 1.00 92.88 106 ASN A N 1
ATOM 831 C CA . ASN A 1 106 ? 1.961 9.554 9.077 1.00 92.88 106 ASN A CA 1
ATOM 832 C C . ASN A 1 106 ? 0.523 10.069 8.892 1.00 92.88 106 ASN A C 1
ATOM 834 O O . ASN A 1 106 ? -0.204 10.217 9.872 1.00 92.88 106 ASN A O 1
ATOM 838 N N . LYS A 1 107 ? 0.076 10.278 7.644 1.00 90.00 107 LYS A N 1
ATOM 839 C CA . LYS A 1 107 ? -1.323 10.642 7.356 1.00 90.00 107 LYS A CA 1
ATOM 840 C C . LYS A 1 107 ? -2.310 9.572 7.816 1.00 90.00 107 LYS A C 1
ATOM 842 O O . LYS A 1 107 ? -3.317 9.910 8.428 1.00 90.00 107 LYS A O 1
ATOM 847 N N . ILE A 1 108 ? -2.006 8.298 7.563 1.00 91.81 108 ILE A N 1
ATOM 848 C CA . ILE A 1 108 ? -2.824 7.170 8.028 1.00 91.81 108 ILE A CA 1
ATOM 849 C C . ILE A 1 108 ? -2.951 7.183 9.553 1.00 91.81 108 ILE A C 1
ATOM 851 O O . ILE A 1 108 ? -4.044 7.003 10.081 1.00 91.81 108 ILE A O 1
ATOM 855 N N . GLN A 1 109 ? -1.848 7.400 10.269 1.00 91.75 109 GLN A N 1
ATOM 856 C CA . GLN A 1 109 ? -1.853 7.426 11.730 1.00 91.75 109 GLN A CA 1
ATOM 857 C C . GLN A 1 109 ? -2.704 8.571 12.284 1.00 91.75 109 GLN A C 1
ATOM 859 O O . GLN A 1 109 ? -3.468 8.345 13.219 1.00 91.75 109 GLN A O 1
ATOM 864 N N . VAL A 1 110 ? -2.616 9.766 11.692 1.00 90.00 110 VAL A N 1
ATOM 865 C CA . VAL A 1 110 ? -3.462 10.909 12.071 1.00 90.00 110 VAL A CA 1
ATOM 866 C C . VAL A 1 110 ? -4.940 10.583 11.850 1.00 90.00 110 VAL A C 1
ATOM 868 O O . VAL A 1 110 ? -5.719 10.664 12.794 1.00 90.00 110 VAL A O 1
ATOM 871 N N . ALA A 1 111 ? -5.310 10.103 10.659 1.00 87.19 111 ALA A N 1
ATOM 872 C CA . ALA A 1 111 ? -6.696 9.748 10.348 1.00 87.19 111 ALA A CA 1
ATOM 873 C C . ALA A 1 111 ? -7.241 8.628 11.260 1.00 87.19 111 ALA A C 1
ATOM 875 O O . ALA A 1 111 ? -8.387 8.672 11.705 1.00 87.19 111 ALA A O 1
ATOM 876 N N . LYS A 1 112 ? -6.405 7.638 11.605 1.00 86.62 112 LYS A N 1
ATOM 877 C CA . LYS A 1 112 ? -6.744 6.572 12.564 1.00 86.62 112 LYS A CA 1
ATOM 878 C C . LYS A 1 112 ? -7.052 7.137 13.955 1.00 86.62 112 LYS A C 1
ATOM 880 O O . LYS A 1 112 ? -7.968 6.647 14.610 1.00 86.62 112 LYS A O 1
ATOM 885 N N . LEU A 1 113 ? -6.288 8.127 14.420 1.00 86.12 113 LEU A N 1
ATOM 886 C CA . LEU A 1 113 ? -6.515 8.773 15.717 1.00 86.12 113 LEU A CA 1
ATOM 887 C C . LEU A 1 113 ? -7.814 9.585 15.712 1.00 86.12 113 LEU A C 1
ATOM 889 O O . LEU A 1 113 ? -8.641 9.383 16.596 1.00 86.12 113 LEU A O 1
ATOM 893 N N . GLU A 1 114 ? -8.038 10.404 14.684 1.00 83.06 114 GLU A N 1
ATOM 894 C CA . GLU A 1 114 ? -9.269 11.195 14.523 1.00 83.06 114 GLU A CA 1
ATOM 895 C C . GLU A 1 114 ? -10.519 10.300 14.464 1.00 83.06 114 GLU A C 1
ATOM 897 O O . GLU A 1 114 ? -11.528 10.574 15.114 1.00 83.06 114 GLU A O 1
ATOM 902 N N . SER A 1 115 ? -10.443 9.170 13.750 1.00 75.69 115 SER A N 1
ATOM 903 C CA . SER A 1 115 ? -11.533 8.190 13.696 1.00 75.69 115 SER A CA 1
ATOM 904 C C . SER A 1 115 ? -11.805 7.512 15.043 1.00 75.69 115 SER A C 1
ATOM 906 O O . SER A 1 115 ? -12.931 7.070 15.277 1.00 75.69 115 SER A O 1
ATOM 908 N N . ASN A 1 116 ? -10.803 7.372 15.912 1.00 73.69 116 ASN A N 1
ATOM 909 C CA . ASN A 1 116 ? -10.999 6.799 17.243 1.00 73.69 116 ASN A CA 1
ATOM 910 C C . ASN A 1 116 ? -11.619 7.822 18.200 1.00 73.69 116 ASN A C 1
ATOM 912 O O . ASN A 1 116 ? -12.483 7.454 18.988 1.00 73.69 116 ASN A O 1
ATOM 916 N N . GLU A 1 117 ? -11.217 9.093 18.108 1.00 68.50 117 GLU A N 1
ATOM 917 C CA . GLU A 1 117 ? -11.790 10.187 18.903 1.00 68.50 117 GLU A CA 1
ATOM 918 C C . GLU A 1 117 ? -13.255 10.464 18.540 1.00 68.50 117 GLU A C 1
ATOM 920 O O . GLU A 1 117 ? -14.064 10.716 19.425 1.00 68.50 117 GLU A O 1
ATOM 925 N N . ALA A 1 118 ? -13.629 10.354 17.262 1.00 62.38 118 ALA A N 1
ATOM 926 C CA . ALA A 1 118 ? -15.014 10.532 16.815 1.00 62.38 118 ALA A CA 1
ATOM 927 C C . ALA A 1 118 ? -15.980 9.424 17.288 1.00 62.38 118 ALA A C 1
ATOM 929 O O . ALA A 1 118 ? -17.195 9.618 17.257 1.00 62.38 118 ALA A O 1
ATOM 930 N N . ASN A 1 119 ? -15.456 8.264 17.700 1.00 56.41 119 ASN A N 1
ATOM 931 C CA . ASN A 1 119 ? -16.234 7.106 18.154 1.00 56.41 119 ASN A CA 1
ATOM 932 C C . ASN A 1 119 ? -16.167 6.882 19.682 1.00 56.41 119 ASN A C 1
ATOM 934 O O . ASN A 1 119 ? -16.683 5.866 20.156 1.00 56.41 119 ASN A O 1
ATOM 938 N N . ALA A 1 120 ? -15.516 7.782 20.431 1.00 51.72 120 ALA A N 1
ATOM 939 C CA . ALA A 1 120 ? -15.361 7.735 21.890 1.00 51.72 120 ALA A CA 1
ATOM 940 C C . ALA A 1 120 ? -16.396 8.618 22.606 1.00 51.72 120 ALA A C 1
ATOM 942 O O . ALA A 1 120 ? -16.858 8.196 23.692 1.00 51.72 120 ALA A O 1
#

Nearest PDB structures (foldseek):
  4tx5-assembly1_B  TM=3.236E-01  e=3.834E+00  Homo sapiens
  4f3e-assembly2_B  TM=2.771E-01  e=6.155E+00  Thermus thermophilus HB8

Foldseek 3Di:
DDVVVVVVCVVVVHDLLQLLLLLLLLLLLLLQVLLPDNDPVSVVVSVVVSVVPPHDDPDDPVVSSVVSNVVSNVCVVVVNNVVSLVVSLVSHDDPVSNVSSVVSVVSSVVSNVVVVVVVD

Radius of gyration: 15.17 Å; Cα contacts (8 Å, |Δi|>4): 85; chains: 1; bounding box: 41×28×38 Å

Sequence (120 aa):
MKFEQLLSHLDSGVCVEQLQKESLLDIALMSQCVCGEITPSELSHVLQWANSLHWSAAISLNEYVDESISKCLLALRSGRLDSFIEYRMQQIEDAPLKETAQFLVNKIQVAKLESNEANA

Organism: Pseudoalteromonas luteoviolacea (strain 2ta16) (NCBI:txid1353533)

Solvent-accessible surface area (backbone atoms only — not comparable to full-atom values): 6851 Å² total; per-residue (Å²): 140,53,75,68,57,56,49,56,35,60,75,67,72,50,56,67,70,54,50,24,52,52,28,46,50,48,47,55,50,35,40,42,52,59,70,44,85,70,46,73,67,60,52,48,53,53,49,56,54,53,69,70,46,91,80,80,64,96,63,55,70,67,61,51,49,58,54,44,51,54,51,40,55,50,27,55,78,68,74,36,48,68,62,52,52,52,59,32,55,72,50,40,80,55,62,75,60,42,56,54,42,50,56,39,51,52,50,35,53,51,38,52,49,54,58,49,62,77,74,108

Secondary structure (DSSP, 8-state):
--HHHHHHHHHTT--HHHHHHHHHHHHHHHHHHHTSS--HHHHHHHHHHHHHS---SSS-HHHHHHHHHHHHHHHHHTT-HHHHHHHHHHT--SHHHHHHHHHHHHHHHHHHHHHHHTT-